Protein AF-A0A6P2FYI7-F1 (afdb_monomer)

Structure (mmCIF, N/CA/C/O backbone):
data_AF-A0A6P2FYI7-F1
#
_entry.id   AF-A0A6P2FYI7-F1
#
loop_
_atom_site.group_PDB
_atom_site.id
_atom_site.type_symbol
_atom_site.label_atom_id
_atom_site.label_alt_id
_atom_site.label_comp_id
_atom_site.label_asym_id
_atom_site.label_entity_id
_atom_site.label_seq_id
_atom_site.pdbx_PDB_ins_code
_atom_site.Cartn_x
_atom_site.Cartn_y
_atom_site.Cartn_z
_atom_site.occupancy
_atom_site.B_iso_or_equiv
_atom_site.auth_seq_id
_atom_site.auth_comp_id
_atom_site.auth_asym_id
_atom_site.auth_atom_id
_atom_site.pdbx_PDB_model_num
ATOM 1 N N . MET A 1 1 ? 1.842 -2.080 -11.878 1.00 77.69 1 MET A N 1
ATOM 2 C CA . MET A 1 1 ? 2.745 -1.443 -10.893 1.00 77.69 1 MET A CA 1
ATOM 3 C C . MET A 1 1 ? 4.082 -1.014 -11.489 1.00 77.69 1 MET A C 1
ATOM 5 O O . MET A 1 1 ? 4.279 0.182 -11.585 1.00 77.69 1 MET A O 1
ATOM 9 N N . LYS A 1 2 ? 4.957 -1.919 -11.967 1.00 80.06 2 LYS A N 1
ATOM 10 C CA . LYS A 1 2 ? 6.300 -1.547 -12.473 1.00 80.06 2 LYS A CA 1
ATOM 11 C C . LYS A 1 2 ? 6.291 -0.423 -13.525 1.00 80.06 2 LYS A C 1
ATOM 13 O O . LYS A 1 2 ? 7.024 0.540 -13.380 1.00 80.06 2 LYS A O 1
ATOM 18 N N . ALA A 1 3 ? 5.381 -0.481 -14.501 1.00 81.81 3 ALA A N 1
ATOM 19 C CA . ALA A 1 3 ? 5.199 0.604 -15.473 1.00 81.81 3 ALA A CA 1
ATOM 20 C C . ALA A 1 3 ? 4.799 1.948 -14.826 1.00 81.81 3 ALA A C 1
ATOM 22 O O . ALA A 1 3 ? 5.280 2.993 -15.235 1.00 81.81 3 ALA A O 1
ATOM 23 N N . ARG A 1 4 ? 3.963 1.928 -13.777 1.00 81.81 4 ARG A N 1
ATOM 24 C CA . ARG A 1 4 ? 3.571 3.134 -13.023 1.00 81.81 4 ARG A CA 1
ATOM 25 C C . ARG A 1 4 ? 4.748 3.690 -12.212 1.00 81.81 4 ARG A C 1
ATOM 27 O O . ARG A 1 4 ? 4.898 4.898 -12.135 1.00 81.81 4 ARG A O 1
ATOM 34 N N . CYS A 1 5 ? 5.591 2.821 -11.653 1.00 80.56 5 CYS A N 1
ATOM 35 C CA . CYS A 1 5 ? 6.816 3.207 -10.946 1.00 80.56 5 CYS A CA 1
ATOM 36 C C . CYS A 1 5 ? 7.852 3.827 -11.890 1.00 80.56 5 CYS A C 1
ATOM 38 O O . CYS A 1 5 ? 8.418 4.861 -11.559 1.00 80.56 5 CYS A O 1
ATOM 40 N N . ALA A 1 6 ? 8.030 3.247 -13.081 1.00 82.06 6 ALA A N 1
ATOM 41 C CA . ALA A 1 6 ? 8.905 3.798 -14.113 1.00 82.06 6 ALA A CA 1
ATOM 42 C C . ALA A 1 6 ? 8.449 5.203 -14.549 1.00 82.06 6 ALA A C 1
ATOM 44 O O . ALA A 1 6 ? 9.263 6.113 -14.648 1.00 82.06 6 ALA A O 1
ATOM 45 N N . LEU A 1 7 ? 7.136 5.410 -14.719 1.00 84.12 7 LEU A N 1
ATOM 46 C CA . LEU A 1 7 ? 6.562 6.736 -14.990 1.00 84.12 7 LEU A CA 1
ATOM 47 C C . LEU A 1 7 ? 6.744 7.727 -13.828 1.00 84.12 7 LEU A C 1
ATOM 49 O O . LEU A 1 7 ? 6.792 8.929 -14.059 1.00 84.12 7 LEU A O 1
ATOM 53 N N . ALA A 1 8 ? 6.844 7.233 -12.593 1.00 82.69 8 ALA A N 1
ATOM 54 C CA . ALA A 1 8 ? 7.072 8.040 -11.398 1.00 82.69 8 ALA A CA 1
ATOM 55 C C . ALA A 1 8 ? 8.567 8.283 -11.102 1.00 82.69 8 ALA A C 1
ATOM 57 O O . ALA A 1 8 ? 8.890 8.843 -10.058 1.00 82.69 8 ALA A O 1
ATOM 58 N N . GLY A 1 9 ? 9.479 7.846 -11.981 1.00 80.31 9 GLY A N 1
ATOM 59 C CA . GLY A 1 9 ? 10.924 8.015 -11.794 1.00 80.31 9 GLY A CA 1
ATOM 60 C C . GLY A 1 9 ? 11.517 7.165 -10.665 1.00 80.31 9 GLY A C 1
ATOM 61 O O . GLY A 1 9 ? 12.602 7.468 -10.176 1.00 80.31 9 GLY A O 1
ATOM 62 N N . VAL A 1 10 ? 10.820 6.112 -10.228 1.00 78.69 10 VAL A N 1
ATOM 63 C CA . VAL A 1 10 ? 11.353 5.166 -9.240 1.00 78.69 10 VAL A CA 1
ATOM 64 C C . VAL A 1 10 ? 12.424 4.320 -9.930 1.00 78.69 10 VAL A C 1
ATOM 66 O O . VAL A 1 10 ? 12.126 3.660 -10.926 1.00 78.69 10 VAL A O 1
ATOM 69 N N . GLY A 1 11 ? 13.654 4.366 -9.410 1.00 71.44 11 GLY A N 1
ATOM 70 C CA . GLY A 1 11 ? 14.815 3.681 -9.986 1.00 71.44 11 GLY A CA 1
ATOM 71 C C . GLY A 1 11 ? 14.622 2.170 -10.156 1.00 71.44 11 GLY A C 1
ATOM 72 O O . GLY A 1 11 ? 13.833 1.538 -9.447 1.00 71.44 11 GLY A O 1
ATOM 73 N N . ASP A 1 12 ? 15.375 1.583 -11.089 1.00 71.69 12 ASP A N 1
ATOM 74 C CA . ASP A 1 12 ? 15.346 0.143 -11.401 1.00 71.69 12 ASP A CA 1
ATOM 75 C C . ASP A 1 12 ? 15.876 -0.753 -10.264 1.00 71.69 12 ASP A C 1
ATOM 77 O O . ASP A 1 12 ? 15.800 -1.980 -10.352 1.00 71.69 12 ASP A O 1
ATOM 81 N N . ASP A 1 13 ? 16.334 -0.154 -9.164 1.00 78.56 13 ASP A N 1
ATOM 82 C CA . ASP A 1 13 ? 16.815 -0.836 -7.959 1.00 78.56 13 ASP A CA 1
ATOM 83 C C . ASP A 1 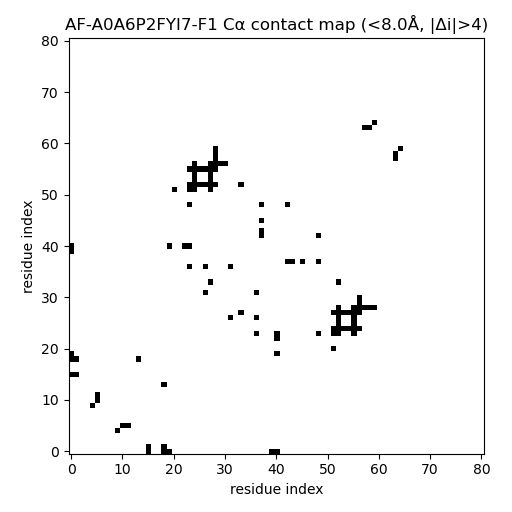13 ? 15.731 -1.691 -7.277 1.00 78.56 13 ASP A C 1
ATOM 85 O O . ASP A 1 13 ? 16.029 -2.563 -6.457 1.00 78.56 13 ASP A O 1
ATOM 89 N N . PHE A 1 14 ? 14.453 -1.485 -7.617 1.00 78.56 14 PHE A N 1
ATOM 90 C CA . PHE A 1 14 ? 13.343 -2.242 -7.048 1.00 78.56 14 PHE A CA 1
ATOM 91 C C . PHE A 1 14 ? 12.822 -3.337 -7.987 1.00 78.56 14 PHE A C 1
ATOM 93 O O . PHE A 1 14 ? 12.306 -3.094 -9.082 1.00 78.56 14 PHE A O 1
ATOM 100 N N . SER A 1 15 ? 12.841 -4.579 -7.495 1.00 85.81 15 SER A N 1
ATOM 101 C CA . SER A 1 15 ? 12.186 -5.703 -8.166 1.00 85.81 15 SER A CA 1
ATOM 102 C C . SER A 1 15 ? 10.667 -5.496 -8.299 1.00 85.81 15 SER A C 1
ATOM 104 O O . SER A 1 15 ? 10.010 -4.851 -7.480 1.00 85.81 15 SER A O 1
ATOM 106 N N . ALA A 1 16 ? 10.055 -6.141 -9.296 1.00 84.25 16 ALA A N 1
ATOM 107 C CA . ALA A 1 16 ? 8.598 -6.124 -9.451 1.00 84.25 16 ALA A CA 1
ATOM 108 C C . ALA A 1 16 ? 7.856 -6.705 -8.230 1.00 84.25 16 ALA A C 1
ATOM 110 O O . ALA A 1 16 ? 6.704 -6.341 -7.985 1.00 84.25 16 ALA A O 1
ATOM 111 N N . HIS A 1 17 ? 8.502 -7.611 -7.490 1.00 85.19 17 HIS A N 1
ATOM 112 C CA . HIS A 1 17 ? 7.938 -8.238 -6.301 1.00 85.19 17 HIS A CA 1
ATOM 113 C C . HIS A 1 17 ? 7.949 -7.276 -5.104 1.00 85.19 17 HIS A C 1
ATOM 115 O O . HIS A 1 17 ? 6.905 -7.074 -4.489 1.00 85.19 17 HIS A O 1
ATOM 121 N N . SER A 1 18 ? 9.078 -6.605 -4.843 1.00 86.44 18 SER A N 1
ATOM 122 C CA . SER A 1 18 ? 9.215 -5.631 -3.748 1.00 86.44 18 SER A CA 1
ATOM 123 C C . SER A 1 18 ? 8.333 -4.394 -3.933 1.00 86.44 18 SER A C 1
ATOM 125 O O . SER A 1 18 ? 7.728 -3.921 -2.975 1.00 86.44 18 SER A O 1
ATOM 127 N N . LEU A 1 19 ? 8.169 -3.909 -5.168 1.00 88.69 19 LEU A N 1
ATOM 128 C CA . LEU A 1 19 ? 7.230 -2.817 -5.461 1.00 88.69 19 LEU A CA 1
ATOM 129 C C . LEU A 1 19 ? 5.781 -3.208 -5.166 1.00 88.69 19 LEU A C 1
ATOM 131 O O . LEU A 1 19 ? 4.980 -2.384 -4.729 1.00 88.69 19 LEU A O 1
ATOM 135 N N . ARG A 1 20 ? 5.424 -4.466 -5.434 1.00 89.12 20 ARG A N 1
ATOM 136 C CA . ARG A 1 20 ? 4.059 -4.944 -5.233 1.00 89.12 20 ARG A CA 1
ATOM 137 C C . ARG A 1 20 ? 3.763 -5.154 -3.752 1.00 89.12 20 ARG A C 1
ATOM 139 O O . ARG A 1 20 ? 2.708 -4.719 -3.306 1.00 89.12 20 ARG A O 1
ATOM 146 N N . SER A 1 21 ? 4.675 -5.770 -3.000 1.00 89.75 21 SER A N 1
ATOM 147 C CA . SER A 1 21 ? 4.509 -5.950 -1.554 1.00 89.75 21 SER A CA 1
ATOM 148 C C . SER A 1 21 ? 4.480 -4.610 -0.820 1.00 89.75 21 SE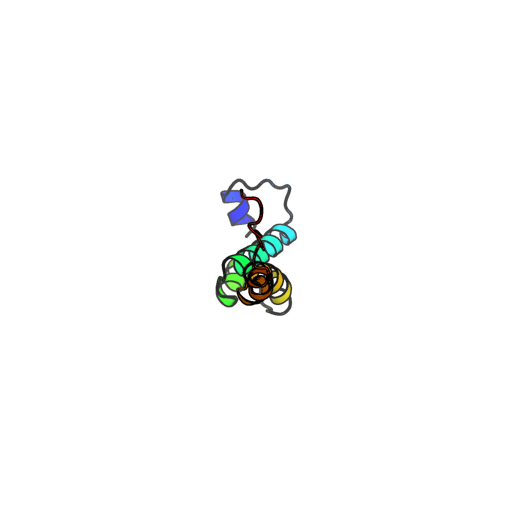R A C 1
ATOM 150 O O . SER A 1 21 ? 3.565 -4.380 -0.036 1.00 89.75 21 SER A O 1
ATOM 152 N N . GLY A 1 22 ? 5.394 -3.687 -1.145 1.00 90.31 22 GLY A N 1
ATOM 153 C CA . GLY A 1 22 ? 5.404 -2.336 -0.579 1.00 90.31 22 GLY A CA 1
ATOM 154 C C . GLY A 1 22 ? 4.106 -1.574 -0.849 1.00 90.31 22 GLY A C 1
ATOM 155 O O . GLY A 1 22 ? 3.537 -0.981 0.064 1.00 90.31 22 GLY A O 1
ATOM 156 N N . PHE A 1 23 ? 3.571 -1.667 -2.070 1.00 92.50 23 PHE A N 1
ATOM 157 C CA . PHE A 1 23 ? 2.284 -1.055 -2.398 1.00 92.50 23 PHE A CA 1
ATOM 158 C C . PHE A 1 23 ? 1.120 -1.635 -1.589 1.00 92.50 23 PHE A C 1
ATOM 160 O O . PHE A 1 23 ? 0.287 -0.879 -1.103 1.00 92.50 23 PHE A O 1
ATOM 167 N N . VAL A 1 24 ? 1.041 -2.964 -1.440 1.00 93.19 24 VAL A N 1
ATOM 168 C CA . VAL A 1 24 ? -0.039 -3.601 -0.664 1.00 93.19 24 VAL A CA 1
ATOM 169 C C . VAL A 1 24 ? 0.030 -3.192 0.809 1.00 93.19 24 VAL A C 1
ATOM 171 O O . VAL A 1 24 ? -1.008 -2.917 1.411 1.00 93.19 24 VAL A O 1
ATOM 174 N N . THR A 1 25 ? 1.234 -3.115 1.377 1.00 92.50 25 THR A N 1
ATOM 175 C CA . THR A 1 25 ? 1.443 -2.641 2.750 1.00 92.50 25 THR A CA 1
ATOM 176 C C . THR A 1 25 ? 0.970 -1.196 2.917 1.00 92.50 25 THR A C 1
ATOM 178 O O . THR A 1 25 ? 0.199 -0.906 3.830 1.00 92.50 25 THR A O 1
ATOM 181 N N . GLU A 1 26 ? 1.355 -0.294 2.009 1.00 92.88 26 GLU A N 1
ATOM 182 C CA . GLU A 1 26 ? 0.924 1.108 2.068 1.00 92.88 26 GLU A CA 1
ATOM 183 C C . GLU A 1 26 ? -0.583 1.275 1.844 1.00 92.88 26 GLU A C 1
ATOM 185 O O . GLU A 1 26 ? -1.221 2.064 2.537 1.00 92.88 26 GLU A O 1
ATOM 190 N N . ALA A 1 27 ? -1.188 0.500 0.944 1.00 92.50 27 ALA A N 1
ATOM 191 C CA . ALA A 1 27 ? -2.636 0.503 0.747 1.00 92.50 27 ALA A CA 1
ATOM 192 C C . ALA A 1 27 ? -3.389 0.080 2.022 1.00 92.50 27 ALA A C 1
ATOM 194 O O . ALA A 1 27 ? -4.391 0.701 2.381 1.00 92.50 27 ALA A O 1
ATOM 195 N N . GLY A 1 28 ? -2.868 -0.919 2.747 1.00 90.19 28 GLY A N 1
ATOM 196 C CA . GLY A 1 28 ? -3.377 -1.307 4.063 1.00 90.19 28 GLY A CA 1
ATOM 197 C C . GLY A 1 28 ? -3.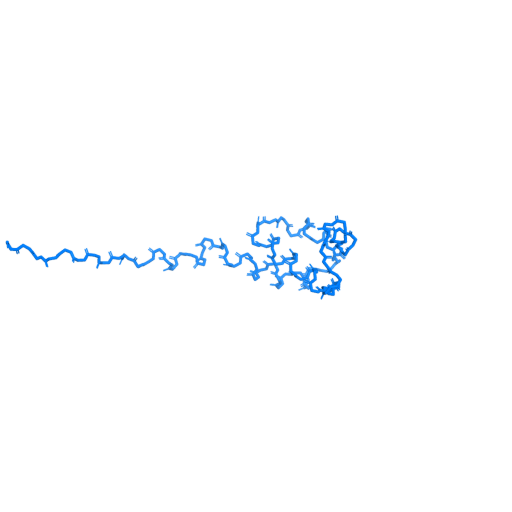256 -0.179 5.091 1.00 90.19 28 GLY A C 1
ATOM 198 O O . GLY A 1 28 ? -4.212 0.105 5.809 1.00 90.19 28 GLY A O 1
ATOM 199 N N . ARG A 1 29 ? -2.118 0.526 5.115 1.00 89.75 29 ARG A N 1
ATOM 200 C CA . ARG A 1 29 ? -1.890 1.686 5.995 1.00 89.75 29 ARG A CA 1
ATOM 201 C C . ARG A 1 29 ? -2.835 2.857 5.695 1.00 89.75 29 ARG A C 1
ATOM 203 O O . ARG A 1 29 ? -3.219 3.587 6.601 1.00 89.75 29 ARG A O 1
ATOM 210 N N . GLN A 1 30 ? -3.226 3.025 4.435 1.00 91.31 30 GLN A N 1
ATOM 211 C CA . GLN A 1 30 ? -4.164 4.060 3.991 1.00 91.31 30 GLN A CA 1
ATOM 212 C C . GLN A 1 30 ? -5.640 3.630 4.090 1.00 91.31 30 GLN A C 1
ATOM 214 O O . GLN A 1 30 ? -6.516 4.377 3.661 1.00 91.31 30 GLN A O 1
ATOM 219 N N . ASN A 1 31 ? -5.937 2.442 4.640 1.00 89.38 31 ASN A N 1
ATOM 220 C CA . ASN A 1 31 ? -7.286 1.858 4.702 1.00 89.38 31 ASN A CA 1
ATOM 221 C C . ASN A 1 31 ? -8.001 1.796 3.339 1.00 89.38 31 ASN A C 1
ATOM 223 O O . ASN A 1 31 ? -9.221 1.939 3.248 1.00 89.38 31 ASN A O 1
ATOM 227 N N . MET A 1 32 ? -7.249 1.571 2.265 1.00 93.81 32 MET A N 1
ATOM 228 C CA . MET A 1 32 ? -7.822 1.412 0.934 1.00 93.81 32 MET A CA 1
ATOM 229 C C . MET A 1 32 ? -8.608 0.093 0.839 1.00 93.81 32 MET A C 1
ATOM 231 O O . MET A 1 32 ? -8.173 -0.912 1.406 1.00 93.81 32 MET A O 1
ATOM 235 N N . PRO A 1 33 ? -9.732 0.030 0.102 1.00 92.75 33 PRO A N 1
ATOM 236 C CA . PRO A 1 33 ? -10.462 -1.218 -0.081 1.00 92.75 33 PRO A CA 1
ATOM 237 C C . PRO A 1 33 ? -9.562 -2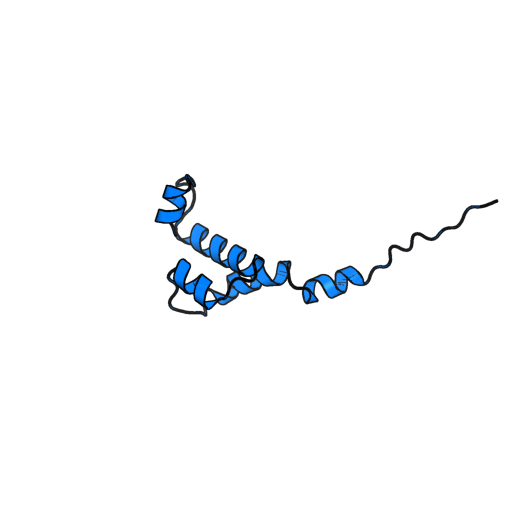.338 -0.624 1.00 92.75 33 PRO A C 1
ATOM 239 O O . PRO A 1 33 ? -8.830 -2.161 -1.604 1.00 92.75 33 PRO A O 1
ATOM 242 N N . LEU A 1 34 ? -9.639 -3.527 -0.015 1.00 89.69 34 LEU A N 1
ATOM 243 C CA . LEU A 1 34 ? -8.813 -4.678 -0.405 1.00 89.69 34 LEU A CA 1
ATOM 244 C C . LEU A 1 34 ? -8.999 -5.037 -1.889 1.00 89.69 34 LEU A C 1
ATOM 246 O O . LEU A 1 34 ? -8.024 -5.292 -2.590 1.00 89.69 34 LEU A O 1
ATOM 250 N N . GLN A 1 35 ? -10.237 -4.999 -2.384 1.00 91.69 35 GLN A N 1
ATOM 251 C CA . GLN A 1 35 ? -10.555 -5.313 -3.782 1.00 91.69 35 GLN A CA 1
ATOM 252 C C . GLN A 1 35 ? -9.934 -4.306 -4.762 1.00 91.69 35 GLN A C 1
ATOM 254 O O . GLN A 1 35 ? -9.397 -4.693 -5.799 1.00 91.69 35 GLN A O 1
ATOM 259 N N . GLU A 1 36 ? -9.927 -3.021 -4.406 1.00 92.44 36 GLU A N 1
ATOM 260 C CA . GLU A 1 36 ? -9.283 -1.970 -5.199 1.00 92.44 36 GLU A CA 1
ATOM 261 C C . GLU A 1 36 ? -7.757 -2.141 -5.205 1.00 92.44 36 GLU A C 1
ATOM 263 O O . GLU A 1 36 ? -7.108 -2.094 -6.254 1.00 92.44 36 GLU A O 1
ATOM 268 N N . THR A 1 37 ? -7.189 -2.462 -4.042 1.00 92.56 37 THR A N 1
ATOM 269 C CA . THR A 1 37 ? -5.765 -2.788 -3.890 1.00 92.56 37 THR A CA 1
ATOM 270 C C . THR A 1 37 ? -5.370 -3.978 -4.770 1.00 92.56 37 THR A C 1
ATOM 272 O O . THR A 1 37 ? -4.345 -3.947 -5.462 1.00 92.56 37 THR A O 1
ATOM 275 N N . MET A 1 38 ? -6.188 -5.033 -4.793 1.00 93.38 38 MET A N 1
ATOM 276 C CA . MET A 1 38 ? -5.977 -6.209 -5.639 1.00 93.38 38 MET A CA 1
ATOM 277 C C . MET A 1 38 ? -6.053 -5.867 -7.129 1.00 93.38 38 MET A C 1
ATOM 279 O O . MET A 1 38 ? -5.179 -6.298 -7.885 1.00 93.38 38 MET A O 1
ATOM 283 N N . ALA A 1 39 ? -7.021 -5.043 -7.543 1.00 92.31 39 ALA A N 1
ATOM 284 C CA . ALA A 1 39 ? -7.156 -4.587 -8.924 1.00 92.31 39 ALA A CA 1
ATOM 285 C C . ALA A 1 39 ? -5.929 -3.778 -9.386 1.00 92.31 39 ALA A C 1
ATOM 287 O O . ALA A 1 39 ? -5.363 -4.054 -10.445 1.00 92.31 39 ALA A O 1
ATOM 288 N N . MET A 1 40 ? -5.443 -2.841 -8.565 1.00 89.88 40 MET A N 1
ATOM 289 C CA . MET A 1 40 ? -4.268 -2.021 -8.896 1.00 89.88 40 MET A CA 1
ATOM 290 C C . MET A 1 40 ? -2.956 -2.812 -8.938 1.00 89.88 40 MET A C 1
ATOM 292 O O . MET A 1 40 ? -2.032 -2.482 -9.694 1.00 89.88 40 MET A O 1
ATOM 296 N N . THR A 1 41 ? -2.864 -3.869 -8.132 1.00 89.69 41 THR A N 1
ATOM 297 C CA . THR A 1 41 ? -1.677 -4.726 -8.064 1.00 89.69 41 THR A CA 1
ATOM 298 C C . THR A 1 41 ? -1.741 -5.923 -9.004 1.00 89.69 41 THR A C 1
ATOM 300 O O . THR A 1 41 ? -0.704 -6.541 -9.237 1.00 89.69 41 THR A O 1
ATOM 303 N N . GLY A 1 42 ? -2.904 -6.235 -9.580 1.00 88.88 42 GLY A N 1
ATOM 304 C CA . GLY A 1 42 ? -3.118 -7.386 -10.458 1.00 88.88 42 GLY A CA 1
ATOM 305 C C . GLY A 1 42 ? -3.071 -8.731 -9.727 1.00 88.88 42 GLY A C 1
ATOM 306 O O . GLY A 1 42 ? -2.633 -9.726 -10.308 1.00 88.88 42 GLY A O 1
ATOM 307 N N . HIS A 1 43 ? -3.442 -8.770 -8.444 1.00 90.69 43 HIS A N 1
ATOM 308 C CA . HIS A 1 43 ? -3.572 -10.023 -7.699 1.00 90.69 43 HIS A CA 1
ATOM 309 C C . HIS A 1 43 ? -4.918 -10.685 -7.984 1.00 90.69 43 HIS A C 1
ATOM 311 O O . HIS A 1 43 ? -5.954 -10.030 -7.981 1.00 90.69 43 HIS A O 1
ATOM 317 N N . ARG A 1 44 ? -4.893 -12.005 -8.193 1.00 86.62 44 ARG A N 1
ATOM 318 C CA . ARG A 1 44 ? -6.097 -12.825 -8.411 1.00 86.62 44 ARG A CA 1
ATOM 319 C C . ARG A 1 44 ? -6.514 -13.639 -7.185 1.00 86.62 44 ARG A C 1
ATOM 321 O O . ARG A 1 44 ? -7.637 -14.117 -7.142 1.00 86.62 44 ARG A O 1
ATOM 328 N N . SER A 1 45 ? -5.619 -13.796 -6.208 1.00 85.69 45 SER A N 1
ATOM 329 C CA . SER A 1 45 ? -5.893 -14.473 -4.936 1.00 85.69 45 SER A CA 1
ATOM 330 C C . SER A 1 45 ? -5.706 -13.502 -3.772 1.00 85.69 45 SER A C 1
ATOM 332 O O . SER A 1 45 ? -4.766 -12.702 -3.762 1.00 85.69 45 SER A O 1
ATOM 334 N N . MET A 1 46 ? -6.615 -13.599 -2.801 1.00 85.75 46 MET A N 1
ATOM 335 C CA . MET A 1 46 ? -6.575 -12.848 -1.548 1.00 85.75 46 MET A CA 1
ATOM 336 C C . MET A 1 46 ? -5.511 -13.377 -0.581 1.00 85.75 46 MET A C 1
ATOM 338 O O . MET A 1 46 ? -5.008 -12.596 0.226 1.00 85.75 46 MET A O 1
ATOM 342 N N . ASP A 1 47 ? -5.133 -14.655 -0.669 1.00 85.75 47 ASP A N 1
ATOM 343 C CA . ASP A 1 47 ? -4.238 -15.305 0.301 1.00 85.75 47 ASP A CA 1
ATOM 344 C C . ASP A 1 47 ? -2.885 -14.593 0.387 1.00 85.75 47 ASP A C 1
ATOM 346 O O . ASP A 1 47 ? -2.368 -14.321 1.468 1.00 85.75 47 ASP A O 1
ATOM 350 N N . VAL A 1 48 ? -2.350 -14.202 -0.771 1.00 79.75 48 VAL A N 1
ATOM 351 C CA . VAL A 1 48 ? -1.052 -13.523 -0.883 1.00 79.75 48 VAL A CA 1
ATOM 352 C C . VAL A 1 48 ? -1.129 -12.062 -0.424 1.00 79.75 48 VAL A C 1
ATOM 354 O O . VAL A 1 48 ? -0.174 -11.529 0.136 1.00 79.75 48 VAL A O 1
ATOM 357 N N . VAL A 1 49 ? -2.264 -11.396 -0.643 1.00 86.56 49 VAL A N 1
ATOM 358 C CA . VAL A 1 49 ? -2.423 -9.953 -0.380 1.00 86.56 49 VAL A CA 1
ATOM 359 C C . VAL A 1 49 ? -2.752 -9.682 1.083 1.00 86.56 49 VAL A C 1
ATOM 361 O O . VAL A 1 49 ? -2.294 -8.690 1.648 1.00 86.56 49 VAL A O 1
ATOM 364 N N . THR A 1 50 ? -3.508 -10.580 1.714 1.00 88.69 50 THR A N 1
ATOM 365 C CA . THR A 1 50 ? -4.040 -10.390 3.067 1.00 88.69 50 THR A CA 1
ATOM 366 C C . THR A 1 50 ? -2.937 -10.185 4.105 1.00 88.69 50 THR A C 1
ATOM 368 O O . THR A 1 50 ? -3.090 -9.340 4.984 1.00 88.69 50 THR A O 1
ATOM 371 N N . GLY A 1 51 ? -1.811 -10.900 3.998 1.00 86.19 51 GLY A N 1
ATOM 372 C CA . GLY A 1 51 ? -0.689 -10.767 4.935 1.00 86.19 51 GLY A CA 1
ATOM 373 C C . GLY A 1 51 ? -0.094 -9.356 4.955 1.00 86.19 51 GLY A C 1
ATOM 374 O O . GLY A 1 51 ? -0.061 -8.710 6.002 1.00 86.19 51 GLY A O 1
ATOM 375 N N . TYR A 1 52 ? 0.308 -8.847 3.786 1.00 86.31 52 TYR A N 1
ATOM 376 C CA . TYR A 1 52 ? 0.868 -7.496 3.646 1.00 86.31 52 TYR A CA 1
ATOM 377 C C . TYR A 1 52 ? -0.154 -6.409 3.988 1.00 86.31 52 TYR A C 1
ATOM 379 O O . TYR A 1 52 ? 0.167 -5.441 4.675 1.00 86.31 52 TYR A O 1
ATOM 387 N N . PHE A 1 53 ? -1.406 -6.599 3.567 1.00 89.12 53 PHE A N 1
ATOM 388 C CA . PHE A 1 53 ? -2.475 -5.642 3.822 1.00 89.12 53 PHE A CA 1
ATOM 389 C C . PHE A 1 53 ? -2.751 -5.495 5.324 1.00 89.12 53 PHE A C 1
ATOM 391 O O . PHE A 1 53 ? -2.797 -4.383 5.847 1.00 89.12 53 PHE A O 1
ATOM 398 N N . ARG A 1 54 ? -2.870 -6.618 6.047 1.00 87.31 54 ARG A N 1
ATOM 399 C CA . ARG A 1 54 ? -3.056 -6.620 7.506 1.00 87.31 54 ARG A CA 1
ATOM 400 C C . ARG A 1 54 ? -1.855 -6.035 8.237 1.00 87.31 54 ARG A C 1
ATOM 402 O O . ARG A 1 54 ? -2.061 -5.319 9.209 1.00 87.31 54 ARG A O 1
ATOM 409 N N . ALA A 1 55 ? -0.634 -6.316 7.779 1.00 86.00 55 ALA A N 1
ATOM 410 C CA . ALA A 1 55 ? 0.574 -5.745 8.368 1.00 86.00 55 ALA A CA 1
ATOM 411 C C . ALA A 1 55 ? 0.575 -4.207 8.289 1.00 86.00 55 ALA A C 1
ATOM 413 O O . ALA A 1 55 ? 0.885 -3.552 9.281 1.00 86.00 55 ALA A O 1
ATOM 414 N N . GLY A 1 56 ? 0.162 -3.631 7.155 1.00 83.75 56 GLY A N 1
ATOM 415 C CA . GLY A 1 56 ? -0.004 -2.181 7.011 1.00 83.75 56 GLY A CA 1
ATOM 416 C C . GLY A 1 56 ? -1.154 -1.615 7.850 1.00 83.75 56 GLY A C 1
ATOM 417 O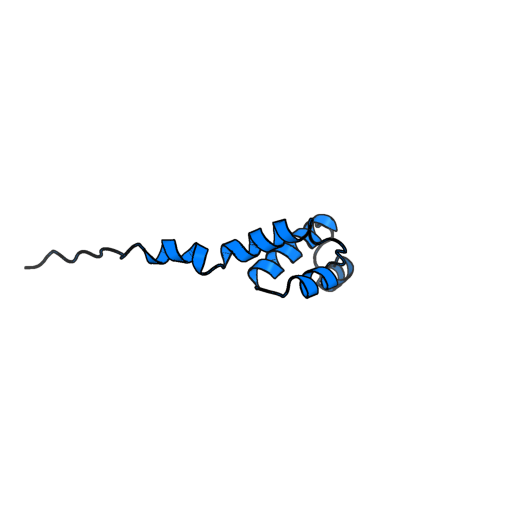 O . GLY A 1 56 ? -0.974 -0.645 8.584 1.00 83.75 56 GLY A O 1
ATOM 418 N N . ALA A 1 57 ? -2.327 -2.252 7.799 1.00 84.06 57 ALA A N 1
ATOM 419 C CA . ALA A 1 57 ? -3.515 -1.808 8.532 1.00 84.06 57 ALA A CA 1
ATOM 420 C C . ALA A 1 57 ? -3.340 -1.878 10.061 1.00 84.06 57 ALA A C 1
ATOM 422 O O . ALA A 1 57 ? -3.853 -1.031 10.793 1.00 84.06 57 ALA A O 1
ATOM 423 N N . ALA A 1 58 ? -2.588 -2.862 10.564 1.00 81.75 58 ALA A N 1
ATOM 424 C CA . ALA A 1 58 ? -2.323 -3.019 11.991 1.00 81.75 58 ALA A CA 1
ATOM 425 C C . ALA A 1 58 ? -1.579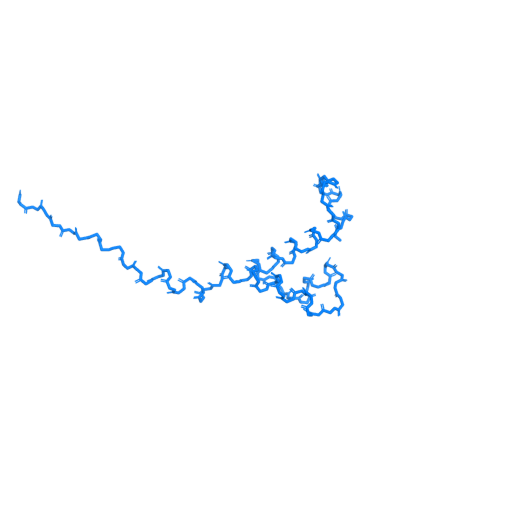 -1.814 12.588 1.00 81.75 58 ALA A C 1
ATOM 427 O O . ALA A 1 58 ? -1.888 -1.423 13.710 1.00 81.75 58 ALA A O 1
ATOM 428 N N . GLN A 1 59 ? -0.671 -1.180 11.836 1.00 74.69 59 GLN A N 1
ATOM 429 C CA . GLN A 1 59 ? 0.094 -0.016 12.310 1.00 74.69 59 GLN A CA 1
ATOM 430 C C . GLN A 1 59 ? -0.782 1.221 12.554 1.00 74.69 59 GLN A C 1
ATOM 432 O O . GLN A 1 59 ? -0.457 2.066 13.384 1.00 74.69 59 GLN A O 1
ATOM 437 N N . VAL A 1 60 ? -1.903 1.339 11.839 1.00 75.19 60 VAL A N 1
ATOM 438 C CA . VAL A 1 60 ? -2.814 2.493 11.928 1.00 75.19 60 VAL A CA 1
ATOM 439 C C . VAL A 1 60 ? -4.126 2.172 12.640 1.00 75.19 60 VAL A C 1
ATOM 441 O O . VAL A 1 60 ? -4.963 3.065 12.804 1.00 75.19 60 VAL A O 1
ATOM 444 N N . SER A 1 61 ? -4.307 0.932 13.094 1.00 75.38 61 SER A N 1
ATOM 445 C CA . SER A 1 61 ? -5.523 0.486 13.766 1.00 75.38 61 SER A CA 1
ATOM 446 C C . SER A 1 61 ? -5.742 1.230 15.083 1.00 75.38 61 SER A C 1
ATOM 448 O O . SER A 1 61 ? -4.856 1.305 15.935 1.00 75.38 61 SER A O 1
ATOM 450 N N . ALA A 1 62 ? -6.961 1.735 15.282 1.00 70.00 62 ALA A N 1
ATOM 451 C CA . ALA A 1 62 ? -7.374 2.338 16.547 1.00 70.00 62 ALA A CA 1
ATOM 452 C C . ALA A 1 62 ? -7.272 1.345 17.719 1.00 70.00 62 ALA A C 1
ATOM 454 O O . ALA A 1 62 ? -6.926 1.746 18.823 1.00 70.00 62 ALA A O 1
ATOM 455 N N . VAL A 1 63 ? -7.489 0.048 17.464 1.00 70.56 63 VAL A N 1
ATOM 456 C CA . VAL A 1 63 ? -7.337 -1.018 18.468 1.00 70.56 63 VAL A CA 1
ATOM 457 C C . VAL A 1 63 ? -5.869 -1.204 18.854 1.00 70.56 63 VAL A C 1
ATOM 459 O O . VAL A 1 63 ? -5.567 -1.362 20.031 1.00 70.56 63 VAL A O 1
ATOM 462 N N . ALA A 1 64 ? -4.944 -1.123 17.890 1.00 68.81 64 ALA A N 1
ATOM 463 C CA . ALA A 1 64 ? -3.510 -1.189 18.181 1.00 68.81 64 ALA A CA 1
ATOM 464 C C . ALA A 1 64 ? -3.048 0.003 19.041 1.00 68.81 64 ALA A C 1
ATOM 466 O O . ALA A 1 64 ? -2.203 -0.165 19.913 1.00 68.81 64 ALA A O 1
ATOM 467 N N . ARG A 1 65 ? -3.658 1.184 18.855 1.00 68.44 65 ARG A N 1
ATOM 468 C CA . ARG A 1 65 ? -3.399 2.385 19.672 1.00 68.44 65 ARG A CA 1
ATOM 469 C C . ARG A 1 65 ? -4.197 2.454 20.977 1.00 68.44 65 ARG A C 1
ATOM 471 O O . ARG A 1 65 ? -3.936 3.325 21.798 1.00 68.44 65 ARG A O 1
ATOM 478 N N . MET A 1 66 ? -5.144 1.545 21.201 1.00 71.94 66 MET A N 1
ATOM 479 C CA . MET A 1 66 ? -5.981 1.543 22.406 1.00 71.94 66 MET A CA 1
ATOM 480 C C . MET A 1 66 ? -5.157 1.297 23.681 1.00 71.94 66 MET A C 1
ATOM 482 O O . MET A 1 66 ? -5.508 1.797 24.747 1.00 71.94 66 MET A O 1
ATOM 486 N N . MET A 1 67 ? -4.039 0.572 23.571 1.00 68.50 67 MET A N 1
ATOM 487 C CA . MET A 1 67 ? -3.097 0.382 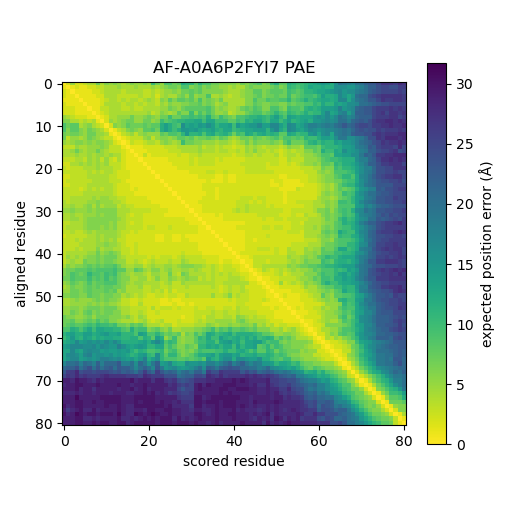24.681 1.00 68.50 67 MET A CA 1
ATOM 488 C C . MET A 1 67 ? -2.154 1.578 24.888 1.00 68.50 67 MET A C 1
ATOM 490 O O . MET A 1 67 ? -1.719 1.807 26.012 1.00 68.50 67 MET A O 1
ATOM 494 N N . ASP A 1 68 ? -1.910 2.387 23.853 1.00 67.94 68 ASP A N 1
ATOM 495 C CA . ASP A 1 68 ? -1.111 3.621 23.948 1.00 67.94 68 ASP A CA 1
ATOM 496 C C . ASP A 1 68 ? -1.855 4.728 24.715 1.00 67.94 68 ASP A C 1
ATOM 498 O O . ASP A 1 68 ? -1.248 5.511 25.441 1.00 67.94 68 ASP A O 1
ATOM 502 N N . SER A 1 69 ? -3.191 4.760 24.635 1.00 61.59 69 SER A N 1
ATOM 503 C CA . SER A 1 69 ? -4.036 5.677 25.419 1.00 61.59 69 SER A CA 1
ATOM 504 C C . SER A 1 69 ? -4.130 5.342 26.919 1.00 61.59 69 SER A C 1
ATOM 506 O O . SER A 1 69 ? -4.818 6.045 27.655 1.00 61.59 69 SER A O 1
ATOM 508 N N . GLY A 1 70 ? -3.468 4.273 27.378 1.00 54.59 70 GLY A N 1
ATOM 509 C CA . GLY A 1 70 ? -3.548 3.758 28.749 1.00 54.59 70 GLY A CA 1
ATOM 510 C C . GLY A 1 70 ? -2.467 4.243 29.717 1.00 54.59 70 GLY A C 1
ATOM 511 O O . GLY A 1 70 ? -2.508 3.849 30.879 1.00 54.59 70 GLY A O 1
ATOM 512 N N . THR A 1 71 ? -1.523 5.086 29.289 1.00 53.09 71 THR A N 1
ATOM 513 C CA . THR A 1 71 ? -0.546 5.688 30.212 1.00 53.09 71 THR A CA 1
ATOM 514 C C . THR A 1 71 ? -0.907 7.156 30.418 1.00 53.09 71 THR A C 1
ATOM 516 O O . THR A 1 71 ? -0.556 7.987 29.577 1.00 53.09 71 THR A O 1
ATOM 519 N N . PRO A 1 72 ? -1.598 7.530 31.513 1.00 49.66 72 PRO A N 1
ATOM 520 C CA . PRO A 1 72 ? -1.537 8.908 31.958 1.00 49.66 72 PRO A CA 1
ATOM 521 C C . PRO A 1 72 ? -0.057 9.187 32.201 1.00 49.66 72 PRO A C 1
ATOM 523 O O . PRO A 1 72 ? 0.582 8.483 32.985 1.00 49.66 72 PRO A O 1
ATOM 526 N N . ARG A 1 73 ? 0.510 10.189 31.527 1.00 52.28 73 ARG A N 1
ATOM 527 C CA . ARG A 1 73 ? 1.716 10.817 32.055 1.00 52.28 73 ARG A CA 1
ATOM 528 C C . ARG A 1 73 ? 1.340 11.314 33.443 1.00 52.28 73 ARG A C 1
ATOM 530 O O . ARG A 1 73 ? 0.611 12.292 33.575 1.00 52.28 73 ARG A O 1
ATOM 537 N N . SER A 1 74 ? 1.770 10.590 34.467 1.00 51.47 74 SER A N 1
ATOM 538 C CA . SER A 1 74 ? 1.778 11.076 35.833 1.00 51.47 74 SER A CA 1
ATOM 539 C C . SER A 1 74 ? 2.857 12.153 35.904 1.00 51.47 74 SER A C 1
ATOM 541 O O . SER A 1 74 ? 3.965 11.908 36.379 1.00 51.47 74 SER A O 1
ATOM 543 N N . ASP A 1 75 ? 2.551 13.335 35.375 1.00 51.69 75 ASP A N 1
ATOM 544 C CA . ASP A 1 75 ? 3.209 14.557 35.807 1.00 51.69 75 ASP A CA 1
ATOM 545 C C . ASP A 1 75 ? 2.641 14.835 37.209 1.00 51.69 75 ASP A C 1
ATOM 547 O O . ASP A 1 75 ? 1.662 15.556 37.387 1.00 51.69 75 ASP A O 1
ATOM 551 N N . VAL A 1 76 ? 3.190 14.112 38.193 1.00 55.66 76 VAL A N 1
ATOM 552 C CA . VAL A 1 76 ? 2.994 14.400 39.613 1.00 55.66 76 VAL A CA 1
ATOM 553 C C . VAL A 1 76 ? 3.685 15.731 39.870 1.00 55.66 76 VAL A C 1
ATOM 555 O O . VAL A 1 76 ? 4.910 15.832 39.846 1.00 55.66 76 VAL A O 1
ATOM 558 N N . ASP A 1 77 ? 2.852 16.744 40.054 1.00 57.31 77 ASP A N 1
ATOM 559 C CA . ASP A 1 77 ? 3.152 17.961 40.790 1.00 57.31 77 ASP A CA 1
ATOM 560 C C . ASP A 1 77 ? 3.479 17.601 42.246 1.00 57.31 77 ASP A C 1
ATOM 562 O O . ASP A 1 77 ? 2.617 17.055 42.930 1.00 57.31 77 ASP A O 1
ATOM 566 N N . GLU A 1 78 ? 4.698 17.892 42.718 1.00 47.84 78 GLU A N 1
ATOM 567 C CA . GLU A 1 78 ? 4.902 18.271 44.122 1.00 47.84 78 GLU A CA 1
ATOM 568 C C . GLU A 1 78 ? 6.255 18.967 44.344 1.00 47.84 78 GLU A C 1
ATOM 570 O O . GLU A 1 78 ? 7.327 18.376 44.194 1.00 47.84 78 GLU A O 1
ATOM 575 N N . GLY A 1 79 ? 6.196 20.245 44.729 1.00 37.78 79 GLY A N 1
ATOM 576 C CA . GLY A 1 79 ? 7.362 20.997 45.184 1.00 37.78 79 GLY A CA 1
ATOM 577 C C . GLY A 1 79 ? 7.144 22.500 45.379 1.00 37.78 79 GLY A C 1
ATOM 578 O O . GLY A 1 79 ? 7.971 23.276 44.916 1.00 37.78 79 GLY A O 1
ATOM 579 N N . HIS A 1 80 ? 6.057 22.913 46.039 1.00 36.16 80 HIS A N 1
ATOM 580 C CA . HIS A 1 80 ? 6.016 24.169 46.820 1.00 36.16 80 HIS A CA 1
ATOM 581 C C . HIS A 1 80 ? 6.305 23.817 48.292 1.00 36.16 80 HIS A C 1
ATOM 583 O O . HIS A 1 80 ? 6.014 22.681 48.684 1.00 36.16 80 HIS A O 1
ATOM 589 N N . PRO A 1 81 ? 6.868 24.710 49.129 1.00 57.12 81 PRO A N 1
ATOM 590 C CA . PRO A 1 81 ? 6.549 26.143 49.236 1.00 57.12 81 PRO A CA 1
ATOM 591 C C . PRO A 1 81 ? 7.564 27.130 48.646 1.00 57.12 81 PRO A C 1
ATOM 593 O O . PRO A 1 81 ? 8.774 26.815 48.608 1.00 57.12 81 PRO A O 1
#

Nearest PDB structures (foldseek):
  1drg-assembly1_A  TM=5.883E-01  e=3.891E-01  Punavirus P1
  1f44-assembly1_A  TM=5.873E-01  e=7.440E-01  Punavirus P1
  3nkh-assembly1_B  TM=5.762E-01  e=1.910E+00  Staphylococcus aureus subsp. aureus USA300_TCH1516
  7xmd-assembly1_D  TM=4.109E-01  e=4.902E+00  Escherichia coli

Mean predicted aligned error: 10.64 Å

Solvent-accessible surface area (backbone atoms only — not comparable to ful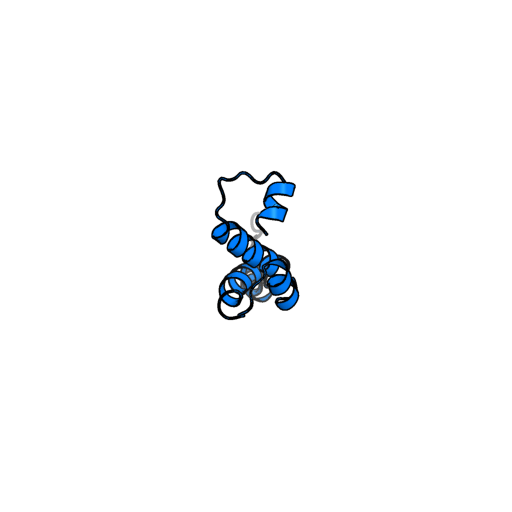l-atom values): 4950 Å² total; per-residue (Å²): 90,64,72,59,37,55,75,68,70,51,66,85,87,57,52,73,64,59,55,48,50,53,47,38,20,49,36,19,48,68,69,49,58,66,69,58,52,27,62,65,65,69,54,90,58,62,79,77,49,50,58,40,22,49,59,21,29,50,78,65,32,67,73,66,46,53,66,68,74,66,63,77,81,78,78,74,84,85,85,79,136

Sequence (81 aa):
MKARCALAGVGDDFSAHSLRSGFVTEAGRQNMPLQETMAMTGHRSMDVVTGYFRAGAAQVSAVARMMDSGTPRSDVDEGHP

pLDDT: mean 78.92, std 14.14, range [36.16, 93.81]

Second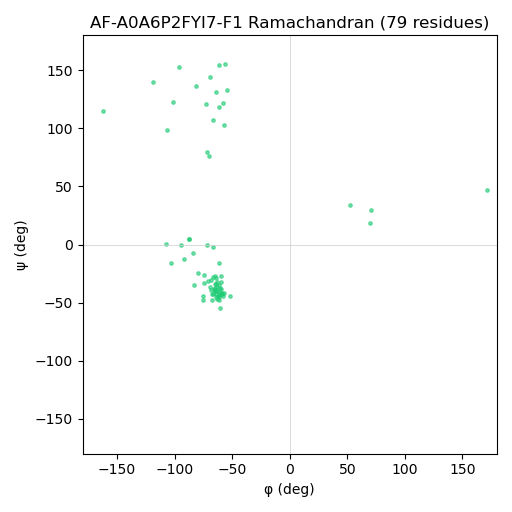ary structure (DSSP, 8-state):
-HHHHHHTT--TTS-HHHHHHHHHHHHHHTT--HHHHHHHHT---HHHHHHHHHHHHHHH-HHHHTTGGG-----------

Foldseek 3Di:
DVVVCVVVVNDPPDDLVRVLLVQLLVCLLVVHDQVVNCVVSVNPDPVVSVVSSCNNVCVNDPVNCVVVVVDDPPPDDDDDD

Radius of gyration: 19.81 Å; Cα contacts (8 Å, |Δi|>4): 57; chains: 1; bounding box: 27×41×65 Å